Protein AF-A0A1B8G006-F1 (afdb_monomer)

Structure (mmCIF, N/CA/C/O backbone):
data_AF-A0A1B8G006-F1
#
_entry.id   AF-A0A1B8G006-F1
#
loop_
_atom_site.group_PDB
_atom_site.id
_atom_site.type_symbol
_atom_site.label_atom_id
_atom_site.label_alt_id
_atom_site.label_comp_id
_atom_site.label_asym_id
_atom_site.label_entity_id
_atom_site.label_seq_id
_atom_site.pdbx_PDB_ins_code
_atom_site.Cartn_x
_atom_site.Cartn_y
_atom_site.Cartn_z
_atom_site.occupancy
_atom_site.B_iso_or_equiv
_atom_site.auth_seq_id
_atom_site.auth_comp_id
_atom_site.auth_asym_id
_atom_site.auth_atom_id
_atom_site.pdbx_PDB_model_num
ATOM 1 N N . MET A 1 1 ? 4.861 -6.293 -20.253 1.00 43.22 1 MET A N 1
ATOM 2 C CA . MET A 1 1 ? 4.101 -6.633 -19.034 1.00 43.22 1 MET A CA 1
ATOM 3 C C . MET A 1 1 ? 4.895 -6.046 -17.882 1.00 43.22 1 MET A C 1
ATOM 5 O O . MET A 1 1 ? 5.945 -6.581 -17.581 1.00 43.22 1 MET A O 1
ATOM 9 N N . ASP A 1 2 ? 4.448 -4.906 -17.354 1.00 57.97 2 ASP A N 1
ATOM 10 C CA . ASP A 1 2 ? 5.164 -4.057 -16.373 1.00 57.97 2 ASP A CA 1
ATOM 11 C C . ASP A 1 2 ? 4.629 -4.250 -14.935 1.00 57.97 2 ASP A C 1
ATOM 13 O O . ASP A 1 2 ? 4.634 -3.336 -14.119 1.00 57.97 2 ASP A O 1
ATOM 17 N N . GLY A 1 3 ? 4.059 -5.422 -14.644 1.00 67.25 3 GLY A N 1
ATOM 18 C CA . GLY A 1 3 ? 3.437 -5.728 -13.351 1.00 67.25 3 GLY A CA 1
ATOM 19 C C . GLY A 1 3 ? 4.372 -6.468 -12.394 1.00 67.25 3 GLY A C 1
ATOM 20 O O . GLY A 1 3 ? 5.405 -7.002 -12.805 1.00 67.25 3 GLY A O 1
ATOM 21 N N . GLY A 1 4 ? 3.977 -6.523 -11.125 1.00 70.62 4 GLY A N 1
ATOM 22 C CA . GLY A 1 4 ? 4.553 -7.402 -10.114 1.00 70.62 4 GLY A CA 1
ATOM 23 C C . GLY A 1 4 ? 3.520 -8.414 -9.611 1.00 70.62 4 GLY A C 1
ATOM 24 O O . GLY A 1 4 ? 2.366 -8.395 -10.032 1.00 70.62 4 GLY A O 1
ATOM 25 N N . ALA A 1 5 ? 3.970 -9.339 -8.768 1.00 76.94 5 ALA A N 1
ATOM 26 C CA . ALA A 1 5 ? 3.110 -10.215 -7.982 1.00 76.94 5 ALA A CA 1
ATOM 27 C C . ALA A 1 5 ? 3.746 -10.466 -6.607 1.00 76.94 5 ALA A C 1
ATOM 29 O O . ALA A 1 5 ? 4.888 -10.932 -6.524 1.00 76.94 5 ALA A O 1
ATOM 30 N N . GLY A 1 6 ? 3.018 -10.184 -5.535 1.00 74.06 6 GLY A N 1
ATOM 31 C CA . GLY A 1 6 ? 3.354 -10.540 -4.159 1.00 74.06 6 GLY A CA 1
ATOM 32 C C . GLY A 1 6 ? 2.482 -11.680 -3.635 1.00 74.06 6 GLY A C 1
ATOM 33 O O . GLY A 1 6 ? 1.369 -11.892 -4.107 1.00 74.06 6 GLY A O 1
ATOM 34 N N . GLY A 1 7 ? 2.998 -12.452 -2.680 1.00 70.88 7 GLY A N 1
ATOM 35 C CA . GLY A 1 7 ? 2.244 -13.533 -2.040 1.00 70.88 7 GLY A CA 1
ATOM 36 C C . GLY A 1 7 ? 3.095 -14.353 -1.071 1.00 70.88 7 GLY A C 1
ATOM 37 O O . GLY A 1 7 ? 4.159 -13.903 -0.648 1.00 70.88 7 GLY A O 1
ATOM 38 N N . ASP A 1 8 ? 2.658 -15.578 -0.767 1.00 69.62 8 ASP A N 1
ATOM 39 C CA . ASP A 1 8 ? 3.193 -16.442 0.306 1.00 69.62 8 ASP A CA 1
ATOM 40 C C . ASP A 1 8 ? 4.718 -16.670 0.286 1.00 69.62 8 ASP A C 1
ATOM 42 O O . ASP A 1 8 ? 5.320 -16.986 1.308 1.00 69.62 8 ASP A O 1
ATOM 46 N N . TRP A 1 9 ? 5.355 -16.520 -0.879 1.00 69.00 9 TRP A N 1
ATOM 47 C CA . TRP A 1 9 ? 6.788 -16.771 -1.095 1.00 69.00 9 TRP A CA 1
ATOM 48 C C . TRP A 1 9 ? 7.581 -15.491 -1.374 1.00 69.00 9 TRP A C 1
ATOM 50 O O . TRP A 1 9 ? 8.674 -15.538 -1.941 1.00 69.00 9 TRP A O 1
ATOM 60 N N . GLY A 1 10 ? 7.023 -14.344 -0.997 1.00 75.19 10 GLY A N 1
ATOM 61 C CA . GLY A 1 10 ? 7.604 -13.041 -1.248 1.00 75.19 10 GLY A CA 1
ATOM 62 C C . GLY A 1 10 ? 7.191 -12.448 -2.586 1.00 75.19 10 GLY A C 1
ATOM 63 O O . GLY A 1 10 ? 6.212 -12.840 -3.228 1.00 75.19 10 GLY A O 1
ATOM 64 N N . GLN A 1 11 ? 7.973 -11.464 -2.995 1.00 80.06 11 GLN A N 1
ATOM 65 C CA . GLN A 1 11 ? 7.649 -10.585 -4.095 1.00 80.06 11 GLN A CA 1
ATOM 66 C C . GLN A 1 11 ? 8.392 -10.954 -5.379 1.00 80.06 11 GLN A C 1
ATOM 68 O O . GLN A 1 11 ? 9.589 -11.240 -5.373 1.00 80.06 11 GLN A O 1
ATOM 73 N N . ARG A 1 12 ? 7.683 -10.867 -6.505 1.00 85.56 12 ARG A N 1
ATOM 74 C CA . ARG A 1 12 ? 8.214 -11.051 -7.856 1.00 85.56 12 ARG A CA 1
ATOM 75 C C . ARG A 1 12 ? 7.969 -9.792 -8.676 1.00 85.56 12 ARG A C 1
ATOM 77 O O . ARG A 1 12 ? 6.827 -9.407 -8.899 1.00 85.56 12 ARG A O 1
ATOM 84 N N . VAL A 1 13 ? 9.043 -9.162 -9.140 1.00 86.19 13 VAL A N 1
ATOM 85 C CA . VAL A 1 13 ? 8.993 -8.031 -10.080 1.00 86.19 13 VAL A CA 1
ATOM 86 C C . VAL A 1 13 ? 10.116 -8.201 -11.102 1.00 86.19 13 VAL A C 1
ATOM 88 O O . VAL A 1 13 ? 11.140 -8.813 -10.790 1.00 86.19 13 VAL A O 1
ATOM 91 N N . GLY A 1 14 ? 9.939 -7.675 -12.316 1.00 87.12 14 GLY A N 1
ATOM 92 C CA . GLY A 1 14 ? 11.002 -7.671 -13.326 1.00 87.12 14 GLY A CA 1
ATOM 93 C C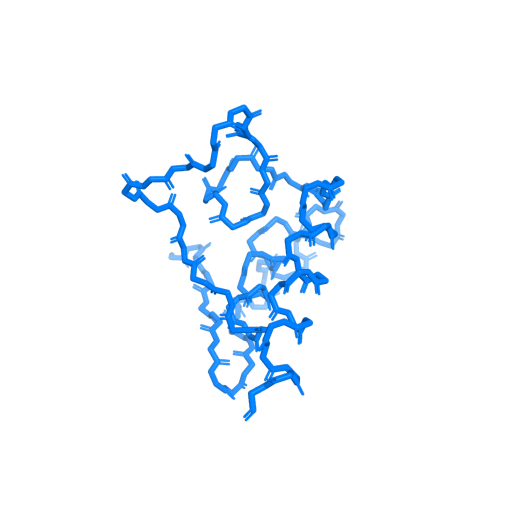 . GLY A 1 14 ? 12.226 -6.885 -12.846 1.00 87.12 14 GLY A C 1
ATOM 94 O O . GLY A 1 14 ? 12.086 -5.785 -12.313 1.00 87.12 14 GLY A O 1
ATOM 95 N N . SER A 1 15 ? 13.429 -7.430 -13.023 1.00 88.31 15 SER A N 1
ATOM 96 C CA . SER A 1 15 ? 14.661 -6.807 -12.521 1.00 88.31 15 SER A CA 1
ATOM 97 C C . SER A 1 15 ? 14.903 -5.418 -13.118 1.00 88.31 15 SER A C 1
ATOM 99 O O . SER A 1 15 ? 15.347 -4.515 -12.411 1.00 88.31 15 SER A O 1
ATOM 101 N N . GLU A 1 16 ? 14.553 -5.220 -14.387 1.00 88.88 16 GLU A N 1
ATOM 102 C CA . GLU A 1 16 ? 14.640 -3.933 -15.080 1.00 88.88 16 GLU A CA 1
ATOM 103 C C . GLU A 1 16 ? 13.717 -2.899 -14.429 1.00 88.88 16 GLU A C 1
ATOM 105 O O . GLU A 1 16 ? 14.147 -1.780 -14.143 1.00 88.88 16 GLU A O 1
ATOM 110 N N . TYR A 1 17 ? 12.476 -3.295 -14.120 1.00 85.88 17 TYR A N 1
ATOM 111 C CA . TYR A 1 17 ? 11.533 -2.441 -13.404 1.00 85.88 17 TYR A CA 1
ATOM 112 C C . TYR A 1 17 ? 12.071 -2.084 -12.014 1.00 85.88 17 TYR A C 1
ATOM 114 O O . TYR A 1 17 ? 12.138 -0.903 -11.677 1.00 85.88 17 TYR A O 1
ATOM 122 N N . PHE A 1 18 ? 12.511 -3.081 -11.238 1.00 86.06 18 PHE A N 1
ATOM 123 C CA . PHE A 1 18 ? 13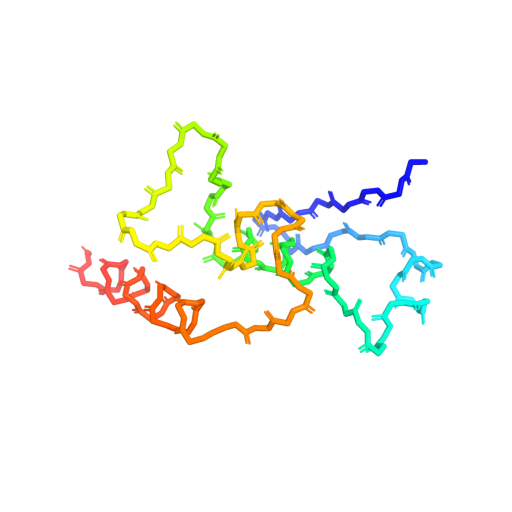.027 -2.876 -9.881 1.00 86.06 18 PHE A CA 1
ATOM 124 C C . PHE A 1 18 ? 14.151 -1.837 -9.842 1.00 86.06 18 PHE A C 1
ATOM 126 O O . PHE A 1 18 ? 14.102 -0.899 -9.051 1.00 86.06 18 PHE A O 1
ATOM 133 N N . LEU A 1 19 ? 15.138 -1.978 -10.732 1.00 89.88 19 LEU A N 1
ATOM 134 C CA . LEU A 1 19 ? 16.272 -1.058 -10.814 1.00 89.88 19 LEU A CA 1
ATOM 135 C C . LEU A 1 19 ? 15.857 0.338 -11.291 1.00 89.88 19 LEU A C 1
ATOM 137 O O . LEU A 1 19 ? 16.417 1.329 -10.831 1.00 89.88 19 LEU A O 1
ATOM 141 N N . SER A 1 20 ? 14.869 0.430 -12.184 1.00 89.50 20 SER A N 1
ATOM 142 C CA . SER A 1 20 ? 14.356 1.720 -12.664 1.00 89.50 20 SER A CA 1
ATOM 143 C C . SER A 1 20 ? 13.504 2.465 -11.629 1.00 89.50 20 SER A C 1
ATOM 145 O O . SER A 1 20 ? 13.368 3.683 -11.707 1.00 89.50 20 SER A O 1
ATOM 147 N N . ALA A 1 21 ? 12.940 1.743 -10.658 1.00 86.31 21 ALA A N 1
ATOM 148 C CA . ALA A 1 21 ? 11.981 2.260 -9.689 1.00 86.31 21 ALA A CA 1
ATOM 149 C C . ALA A 1 21 ? 12.595 2.546 -8.306 1.00 86.31 21 ALA A C 1
ATOM 151 O O . ALA A 1 21 ? 11.854 2.801 -7.364 1.00 86.31 21 ALA A O 1
ATOM 152 N N . LEU A 1 22 ? 13.926 2.522 -8.154 1.00 85.12 22 LEU A N 1
ATOM 153 C CA . LEU A 1 22 ? 14.586 2.685 -6.847 1.00 85.12 22 LEU A CA 1
ATOM 154 C C . LEU A 1 22 ? 14.217 3.996 -6.131 1.00 85.12 22 LEU A C 1
ATOM 156 O O . LEU A 1 22 ? 14.034 3.994 -4.916 1.00 85.12 22 LEU A O 1
ATOM 160 N N . ASP A 1 23 ? 14.046 5.089 -6.878 1.00 86.06 23 ASP A N 1
ATOM 161 C CA . ASP A 1 23 ? 13.650 6.391 -6.322 1.00 86.06 23 ASP A CA 1
ATOM 162 C C . ASP A 1 23 ? 12.135 6.508 -6.078 1.00 86.06 23 ASP A C 1
ATOM 164 O O . ASP A 1 23 ? 11.675 7.384 -5.344 1.00 86.06 23 ASP A O 1
ATOM 168 N N . ASN A 1 24 ? 11.337 5.644 -6.710 1.00 84.56 24 ASN A N 1
ATOM 169 C CA . ASN A 1 24 ? 9.880 5.658 -6.627 1.00 84.56 24 ASN A CA 1
ATOM 170 C C . ASN A 1 24 ? 9.327 4.226 -6.740 1.00 84.56 24 ASN A C 1
ATOM 172 O O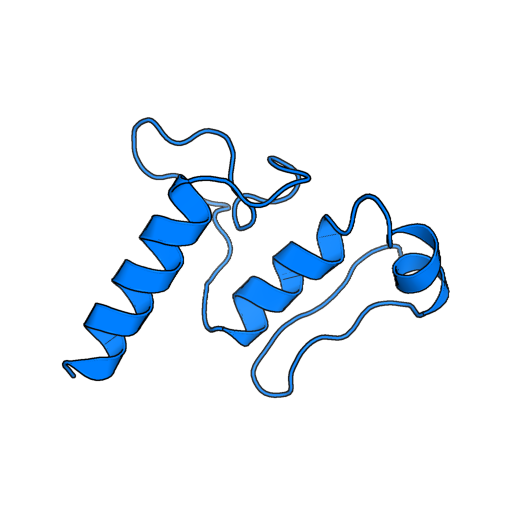 . ASN A 1 24 ? 8.827 3.826 -7.798 1.00 84.56 24 ASN A O 1
ATOM 176 N N . PRO A 1 25 ? 9.441 3.424 -5.666 1.00 85.62 25 PRO A N 1
ATOM 177 C CA . PRO A 1 25 ? 9.238 1.982 -5.734 1.00 85.62 25 PRO A CA 1
ATOM 178 C C . PRO A 1 25 ? 7.752 1.611 -5.626 1.00 85.62 25 PRO A C 1
ATOM 180 O O . PRO A 1 25 ? 7.373 0.734 -4.857 1.00 85.62 25 PRO A O 1
ATOM 183 N N . HIS A 1 26 ? 6.892 2.287 -6.390 1.00 86.44 26 HIS A N 1
ATOM 184 C CA . HIS A 1 26 ? 5.433 2.207 -6.288 1.00 86.44 26 HIS A CA 1
ATOM 185 C C . HIS A 1 26 ? 4.878 0.778 -6.411 1.00 86.44 26 HIS A C 1
ATOM 187 O O . HIS A 1 26 ? 4.225 0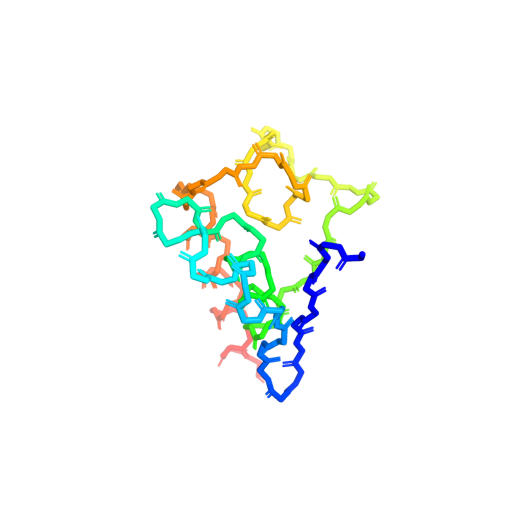.306 -5.481 1.00 86.44 26 HIS A O 1
ATOM 193 N N . ILE A 1 27 ? 5.138 0.082 -7.525 1.00 88.75 27 ILE A N 1
ATOM 194 C CA . ILE A 1 27 ? 4.647 -1.296 -7.716 1.00 88.75 27 ILE A CA 1
ATOM 195 C C . ILE A 1 27 ? 5.339 -2.210 -6.717 1.00 88.75 27 ILE A C 1
ATOM 197 O O . ILE A 1 27 ? 4.713 -3.101 -6.157 1.00 88.75 27 ILE A O 1
ATOM 201 N N . TRP A 1 28 ? 6.622 -1.962 -6.438 1.00 87.38 28 TRP A N 1
ATOM 202 C CA . TRP A 1 28 ? 7.338 -2.815 -5.509 1.00 87.38 28 TRP A CA 1
ATOM 203 C C . TRP A 1 2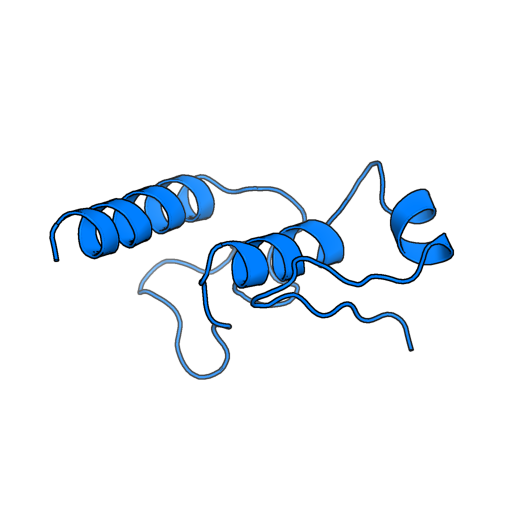8 ? 6.727 -2.775 -4.098 1.00 87.38 28 TRP A C 1
ATOM 205 O O . TRP A 1 28 ? 6.503 -3.828 -3.509 1.00 87.38 28 TRP A O 1
ATOM 215 N N . LEU A 1 29 ? 6.388 -1.589 -3.592 1.00 91.06 29 LEU A N 1
ATOM 216 C CA . LEU A 1 29 ? 5.723 -1.413 -2.300 1.00 91.06 29 LEU A CA 1
ATOM 217 C C . LEU A 1 29 ? 4.348 -2.092 -2.254 1.00 91.06 29 LEU A C 1
ATOM 219 O O . LEU A 1 29 ? 3.980 -2.648 -1.221 1.00 91.06 29 LEU A O 1
ATOM 223 N N . HIS A 1 30 ? 3.604 -2.058 -3.359 1.00 92.94 30 HIS A N 1
ATOM 224 C CA . HIS A 1 30 ? 2.297 -2.702 -3.474 1.00 92.94 30 HIS A CA 1
ATOM 225 C C . HIS A 1 30 ? 2.401 -4.224 -3.320 1.00 92.94 30 HIS A C 1
ATOM 227 O O . HIS A 1 30 ? 1.786 -4.805 -2.427 1.00 92.94 30 HIS A O 1
ATOM 233 N N . GLU A 1 31 ? 3.289 -4.863 -4.084 1.00 91.62 31 GLU A N 1
ATOM 234 C CA . GLU A 1 31 ? 3.497 -6.312 -3.969 1.00 91.62 31 GLU A CA 1
ATOM 235 C C . GLU A 1 31 ? 4.117 -6.724 -2.621 1.00 91.62 31 GLU A C 1
ATOM 237 O O . GLU A 1 31 ? 3.890 -7.831 -2.119 1.00 91.62 31 GLU A O 1
ATOM 242 N N . PHE A 1 32 ? 4.903 -5.839 -2.002 1.00 89.50 32 PHE A N 1
ATOM 243 C CA . PHE A 1 32 ? 5.380 -6.056 -0.640 1.00 89.50 32 PHE A CA 1
ATOM 244 C C . PHE A 1 32 ? 4.213 -6.110 0.360 1.00 89.50 32 PHE A C 1
ATOM 246 O O . PHE A 1 32 ? 4.226 -6.934 1.272 1.00 89.50 32 PHE A O 1
ATOM 253 N N . GLY A 1 33 ? 3.163 -5.307 0.169 1.00 92.00 33 GLY A N 1
ATOM 254 C CA . GLY A 1 33 ? 1.948 -5.386 0.979 1.00 92.00 33 GLY A CA 1
ATOM 255 C C . GLY A 1 33 ? 1.264 -6.756 0.906 1.00 92.00 33 GLY A C 1
ATOM 256 O O . GLY A 1 33 ? 0.930 -7.316 1.952 1.00 92.00 33 GLY A O 1
ATOM 257 N N . HIS A 1 34 ? 1.167 -7.356 -0.285 1.00 91.94 34 HIS A N 1
ATOM 258 C CA . HIS A 1 34 ? 0.672 -8.732 -0.441 1.00 91.94 34 HIS A CA 1
ATOM 259 C C . HIS A 1 34 ? 1.566 -9.768 0.245 1.00 91.94 34 HIS A C 1
ATOM 261 O O . HIS A 1 34 ? 1.066 -10.699 0.871 1.00 91.94 34 HIS A O 1
ATOM 267 N N . THR A 1 35 ? 2.889 -9.580 0.210 1.00 88.94 35 THR A N 1
ATOM 268 C CA . THR A 1 35 ? 3.835 -10.429 0.964 1.00 88.94 35 THR A CA 1
ATOM 269 C C . THR A 1 35 ? 3.561 -10.380 2.473 1.00 88.94 35 THR A C 1
ATOM 271 O O . THR A 1 35 ? 3.759 -11.365 3.181 1.00 88.94 35 THR A O 1
ATOM 274 N N . MET A 1 36 ? 3.069 -9.244 2.969 1.00 89.00 36 MET A N 1
ATOM 275 C CA . MET A 1 36 ? 2.686 -9.041 4.367 1.00 89.00 36 MET A CA 1
ATOM 276 C C . MET A 1 36 ? 1.241 -9.475 4.677 1.00 89.00 36 MET A C 1
ATOM 278 O O . MET A 1 36 ? 0.777 -9.257 5.797 1.00 89.00 36 MET A O 1
ATOM 282 N N . GLY A 1 37 ? 0.540 -10.090 3.719 1.00 89.44 37 GLY A N 1
ATOM 283 C CA . GLY A 1 37 ? -0.811 -10.629 3.888 1.00 89.44 37 GLY A CA 1
ATOM 284 C C . GLY A 1 37 ? -1.948 -9.632 3.655 1.00 89.44 37 GLY A C 1
ATOM 285 O O . GLY A 1 37 ? -3.084 -9.930 4.021 1.00 89.44 37 GLY A O 1
ATOM 286 N N . LEU A 1 38 ? -1.669 -8.457 3.081 1.00 91.88 38 LEU A N 1
ATOM 287 C CA . LEU A 1 38 ? -2.704 -7.483 2.730 1.00 91.88 38 LEU A CA 1
ATOM 288 C C . LEU A 1 38 ? -3.305 -7.789 1.358 1.00 91.88 38 LEU A C 1
ATOM 290 O O . LEU A 1 38 ? -2.584 -8.133 0.424 1.00 91.88 38 LEU A O 1
ATOM 294 N N . ASP A 1 39 ? -4.618 -7.622 1.237 1.00 90.88 39 ASP A N 1
ATOM 295 C CA . ASP A 1 39 ? -5.339 -7.780 -0.026 1.00 90.88 39 ASP A CA 1
ATOM 296 C C . ASP A 1 39 ? -5.438 -6.450 -0.786 1.00 90.88 39 ASP A C 1
ATOM 298 O O . ASP A 1 39 ? -5.213 -5.367 -0.228 1.00 90.88 39 ASP A O 1
ATOM 302 N N . ASP A 1 40 ? -5.791 -6.547 -2.061 1.00 91.75 40 ASP A N 1
ATOM 303 C CA . ASP A 1 40 ? -6.107 -5.397 -2.893 1.00 91.75 40 ASP A CA 1
ATOM 304 C C . ASP A 1 40 ? -7.430 -4.733 -2.495 1.00 91.75 40 ASP A C 1
ATOM 306 O O . ASP A 1 40 ? -8.397 -5.372 -2.079 1.00 91.75 40 ASP A O 1
ATOM 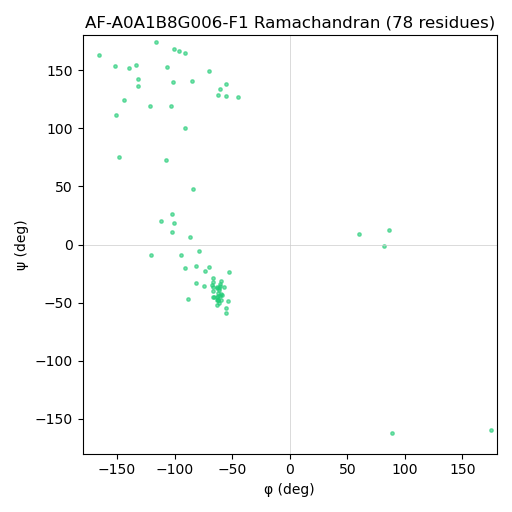310 N N . PHE A 1 41 ? -7.505 -3.421 -2.713 1.00 92.44 41 PHE A N 1
ATOM 311 C CA . PHE A 1 41 ? -8.718 -2.631 -2.502 1.00 92.44 41 PHE A CA 1
ATOM 312 C C . PHE A 1 41 ? -9.338 -2.225 -3.848 1.00 92.44 41 PHE A C 1
ATOM 314 O O . PHE A 1 41 ? -9.262 -1.063 -4.251 1.00 92.44 41 PHE A O 1
ATOM 321 N N . TYR A 1 42 ? -9.942 -3.186 -4.560 1.00 84.81 42 TYR A N 1
ATOM 322 C CA . TYR A 1 42 ? -10.637 -2.932 -5.836 1.00 84.81 42 TYR A CA 1
ATOM 323 C C . TYR A 1 42 ? -12.107 -2.547 -5.658 1.00 84.81 42 TYR A C 1
ATOM 325 O O . TYR A 1 42 ? -12.579 -1.586 -6.265 1.00 84.81 42 TYR A O 1
ATOM 333 N N . ASP A 1 43 ? -12.828 -3.302 -4.828 1.00 88.06 43 ASP A N 1
ATOM 334 C CA . ASP A 1 43 ? -14.290 -3.204 -4.728 1.00 88.06 43 ASP A CA 1
ATOM 335 C C . ASP A 1 43 ? -14.751 -2.206 -3.665 1.00 88.06 43 ASP A C 1
ATOM 337 O O . ASP A 1 43 ? -15.893 -1.741 -3.674 1.00 88.06 43 ASP A O 1
ATOM 341 N N . TRP A 1 44 ? -13.871 -1.885 -2.718 1.00 90.88 44 TRP A N 1
ATOM 342 C CA . TRP A 1 44 ? -14.183 -0.992 -1.618 1.00 90.88 44 TRP A CA 1
ATOM 343 C C . TRP A 1 44 ? -12.934 -0.266 -1.126 1.00 90.88 44 TRP A C 1
ATOM 345 O O . TRP A 1 44 ? -11.820 -0.775 -1.213 1.00 90.88 44 TRP A O 1
ATOM 355 N N . THR A 1 45 ? -13.140 0.917 -0.553 1.00 92.25 45 THR A N 1
ATOM 356 C CA . THR A 1 45 ? -12.096 1.687 0.128 1.00 92.25 45 THR A CA 1
ATOM 357 C C . THR A 1 45 ? -12.601 2.165 1.487 1.00 92.25 45 THR A C 1
ATOM 359 O O . THR A 1 45 ? -13.765 2.571 1.585 1.00 92.25 45 THR A O 1
ATOM 362 N N . PRO A 1 46 ? -11.757 2.188 2.532 1.00 91.19 46 PRO A N 1
ATOM 363 C CA . PRO A 1 46 ? -12.116 2.764 3.823 1.00 91.19 46 PRO A CA 1
ATOM 364 C C . PRO A 1 46 ? -12.582 4.219 3.699 1.00 91.19 46 PRO A C 1
ATOM 366 O O . PRO A 1 46 ? -11.990 5.019 2.973 1.00 91.19 46 PRO A O 1
ATOM 369 N N . THR A 1 47 ? -13.637 4.583 4.431 1.00 93.69 47 THR A N 1
ATOM 370 C CA . THR A 1 47 ? -14.198 5.940 4.399 1.00 93.69 47 THR A CA 1
ATOM 371 C C . THR A 1 47 ? -13.130 6.987 4.716 1.00 93.69 47 THR A C 1
ATOM 373 O O . THR A 1 47 ? -12.453 6.914 5.739 1.00 93.69 47 THR A O 1
ATOM 376 N N . GLY A 1 48 ? -13.002 7.988 3.843 1.00 93.56 48 GLY A N 1
ATOM 377 C CA . GLY A 1 48 ? -12.041 9.083 4.001 1.00 93.56 48 GLY A CA 1
ATOM 378 C C . GLY A 1 48 ? -10.615 8.763 3.543 1.00 93.56 48 GLY A C 1
ATOM 379 O O . GLY A 1 48 ? -9.774 9.655 3.585 1.00 93.56 48 GLY A O 1
ATOM 380 N N . GLN A 1 49 ? -10.340 7.541 3.074 1.00 94.88 49 GLN A N 1
ATOM 381 C CA . GLN A 1 49 ? -9.037 7.155 2.533 1.00 94.88 49 GLN A CA 1
ATOM 382 C C . GLN A 1 49 ? -9.094 7.105 1.009 1.00 94.88 49 GLN A C 1
ATOM 384 O O . GLN A 1 49 ? -9.858 6.340 0.428 1.00 94.88 49 GLN A O 1
ATOM 389 N N . THR A 1 50 ? -8.281 7.934 0.356 1.00 92.50 50 THR A N 1
ATOM 390 C CA . THR A 1 50 ? -8.255 8.062 -1.113 1.00 92.50 50 THR A CA 1
ATOM 391 C C . THR A 1 50 ? -6.894 7.745 -1.724 1.00 92.50 50 THR A C 1
ATOM 393 O O . THR A 1 50 ? -6.771 7.682 -2.946 1.00 92.50 50 THR A O 1
ATOM 396 N N . LYS A 1 51 ? -5.862 7.575 -0.891 1.00 93.19 51 LYS A N 1
ATOM 397 C CA . LYS A 1 51 ? -4.480 7.392 -1.331 1.00 93.19 51 LYS A CA 1
ATOM 398 C C . LYS A 1 51 ? -3.689 6.558 -0.329 1.00 93.19 51 LYS A C 1
ATOM 400 O O . LYS A 1 51 ? -3.420 7.038 0.767 1.00 93.19 51 LYS A O 1
ATOM 405 N N . PHE A 1 52 ? -3.311 5.345 -0.723 1.00 95.56 52 PHE A N 1
ATOM 406 C CA . PHE A 1 52 ? -2.480 4.416 0.052 1.00 95.56 52 PHE A CA 1
ATOM 407 C C . PHE A 1 52 ? -1.968 3.283 -0.855 1.00 95.56 52 PHE A C 1
ATOM 409 O O . PHE A 1 52 ? -2.467 3.102 -1.964 1.00 95.56 52 PHE A O 1
ATOM 416 N N . ILE A 1 53 ? -0.947 2.543 -0.432 1.00 94.81 53 ILE A N 1
ATOM 417 C CA . ILE A 1 53 ? -0.209 1.594 -1.281 1.00 94.81 53 ILE A CA 1
ATOM 418 C C . ILE A 1 53 ? -1.095 0.460 -1.810 1.00 94.81 53 ILE A C 1
ATOM 420 O O . ILE A 1 53 ? -1.009 0.134 -2.993 1.00 94.81 53 ILE A O 1
ATOM 424 N N . MET A 1 54 ? -1.976 -0.099 -0.976 1.00 94.81 54 MET A N 1
ATOM 425 C CA . MET A 1 54 ? -2.856 -1.218 -1.366 1.00 94.81 54 MET A CA 1
ATOM 426 C C . MET A 1 54 ? -4.079 -0.796 -2.190 1.00 94.81 54 MET A C 1
ATOM 428 O O . MET A 1 54 ? -4.811 -1.641 -2.696 1.00 94.81 54 MET A O 1
ATOM 432 N N . LEU A 1 55 ? -4.285 0.510 -2.379 1.00 94.69 55 LEU A N 1
ATOM 433 C CA . LEU A 1 55 ? -5.181 1.022 -3.407 1.00 94.69 55 LEU A CA 1
ATOM 434 C C . LEU A 1 55 ? -4.357 1.248 -4.674 1.00 94.69 55 LEU A C 1
ATOM 436 O O . LEU A 1 55 ? -3.627 2.243 -4.795 1.00 94.69 55 LEU A O 1
ATOM 440 N N . THR A 1 56 ? -4.457 0.297 -5.601 1.00 86.94 56 THR A N 1
ATOM 441 C CA . THR A 1 56 ? -3.614 0.181 -6.793 1.00 86.94 56 THR A CA 1
ATOM 442 C C . THR A 1 56 ? -3.420 1.526 -7.497 1.00 86.94 56 THR A C 1
ATOM 444 O O . THR A 1 56 ? -4.375 2.220 -7.845 1.00 86.94 56 THR A O 1
ATOM 447 N N . ARG A 1 57 ? -2.153 1.900 -7.727 1.00 83.69 57 ARG A N 1
ATOM 448 C CA . ARG A 1 57 ? -1.735 3.151 -8.404 1.00 83.69 57 ARG A CA 1
ATOM 449 C C . ARG A 1 57 ? -2.174 4.466 -7.744 1.00 83.69 57 ARG A C 1
ATOM 451 O O . ARG A 1 57 ? -1.941 5.519 -8.333 1.00 83.69 57 ARG A O 1
ATOM 458 N N . SER A 1 58 ? -2.733 4.455 -6.534 1.00 90.50 58 SER A N 1
ATOM 459 C CA . SER A 1 58 ? -3.154 5.696 -5.868 1.00 90.50 58 SER A CA 1
ATOM 460 C C . SER A 1 58 ? -2.006 6.438 -5.173 1.00 90.50 58 SER A C 1
ATOM 462 O O . SER A 1 58 ? -1.998 7.671 -5.150 1.00 90.50 58 SER A O 1
ATOM 464 N N . SER A 1 59 ? -1.006 5.720 -4.641 1.00 91.06 59 SER A N 1
ATOM 465 C CA . SER A 1 59 ? 0.142 6.307 -3.943 1.00 91.06 59 SER A CA 1
ATOM 466 C C . SER A 1 59 ? 1.472 5.747 -4.415 1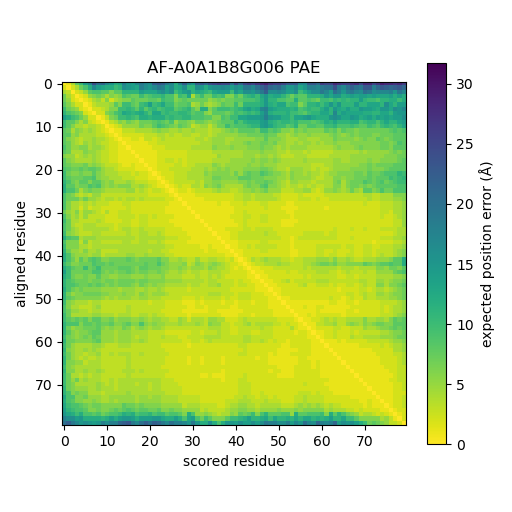.00 91.06 59 SER A C 1
ATOM 468 O O . SER A 1 59 ? 1.626 4.545 -4.532 1.00 91.06 59 SER A O 1
ATOM 470 N N . GLN A 1 60 ? 2.446 6.632 -4.609 1.00 89.00 60 GLN A N 1
ATOM 471 C CA . GLN A 1 60 ? 3.835 6.306 -4.947 1.00 89.00 60 GLN A CA 1
ATOM 472 C C . GLN A 1 60 ? 4.758 6.216 -3.722 1.00 89.00 60 GLN A C 1
ATOM 474 O O . GLN A 1 60 ? 5.911 5.813 -3.829 1.00 89.00 60 GLN A O 1
ATOM 479 N N . VAL A 1 61 ? 4.255 6.619 -2.555 1.00 89.81 61 VAL A N 1
ATOM 480 C CA . VAL A 1 61 ? 4.996 6.667 -1.292 1.00 89.81 61 VAL A CA 1
ATOM 481 C C . VAL A 1 61 ? 4.158 6.051 -0.180 1.00 89.81 61 VAL A C 1
ATOM 483 O O . VAL A 1 61 ? 2.926 6.060 -0.252 1.00 89.81 61 VAL A O 1
ATOM 486 N N . ILE A 1 62 ? 4.828 5.550 0.856 1.00 92.62 62 ILE A N 1
ATOM 487 C CA . ILE A 1 62 ? 4.1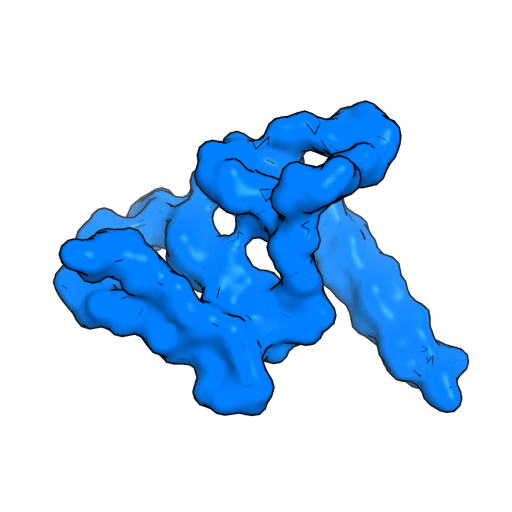67 5.069 2.073 1.00 92.62 62 ILE A CA 1
ATOM 488 C C . ILE A 1 62 ? 3.442 6.247 2.731 1.00 92.62 62 ILE A C 1
ATOM 490 O O . ILE A 1 62 ? 4.032 7.305 2.957 1.00 92.62 62 ILE A O 1
ATOM 494 N N . THR A 1 63 ? 2.161 6.062 3.031 1.00 95.06 63 THR A N 1
ATOM 495 C CA . THR A 1 63 ? 1.317 7.055 3.702 1.00 95.06 63 THR A CA 1
ATOM 496 C C . THR A 1 63 ? 1.158 6.743 5.190 1.00 95.06 63 THR A C 1
ATOM 498 O O . THR A 1 63 ? 1.462 5.644 5.657 1.00 95.06 63 THR A O 1
ATOM 501 N N . GLU A 1 64 ? 0.626 7.696 5.958 1.00 96.56 64 GLU A N 1
ATOM 502 C CA . GLU A 1 64 ? 0.251 7.446 7.357 1.00 96.56 64 GLU A CA 1
ATOM 503 C C . GLU A 1 64 ? -0.813 6.347 7.482 1.00 96.56 64 GLU A C 1
ATOM 505 O O . GLU A 1 64 ? -0.786 5.561 8.434 1.00 96.56 64 GLU A O 1
ATOM 510 N N . PHE A 1 65 ? -1.719 6.253 6.502 1.00 96.38 65 PHE A N 1
ATOM 511 C CA . PHE A 1 65 ? -2.738 5.212 6.480 1.00 96.38 65 PHE A CA 1
ATOM 512 C C . PHE A 1 65 ? -2.126 3.823 6.276 1.00 96.38 65 PHE A C 1
ATOM 514 O O . PHE A 1 65 ? -2.516 2.896 6.979 1.00 96.38 65 PHE A O 1
ATOM 521 N N . ASP A 1 66 ? -1.116 3.685 5.408 1.00 95.75 66 ASP A N 1
ATOM 522 C CA . ASP A 1 66 ? -0.392 2.417 5.219 1.00 95.75 66 ASP A CA 1
ATOM 523 C C . ASP A 1 66 ? 0.247 1.926 6.524 1.00 95.75 66 ASP A C 1
ATOM 525 O O . ASP A 1 66 ? 0.133 0.751 6.881 1.00 95.75 66 ASP A O 1
ATOM 529 N N . ILE A 1 67 ? 0.873 2.841 7.274 1.00 95.56 67 ILE A N 1
ATOM 530 C CA . ILE A 1 67 ? 1.503 2.541 8.568 1.00 95.56 67 ILE A CA 1
ATOM 531 C C . ILE A 1 67 ? 0.451 2.071 9.576 1.00 95.56 67 ILE A C 1
ATOM 533 O O . ILE A 1 67 ? 0.641 1.062 10.263 1.00 95.56 67 ILE A O 1
ATOM 537 N N . TRP A 1 68 ? -0.661 2.804 9.681 1.00 96.25 68 TRP A N 1
ATOM 538 C CA . TRP A 1 68 ? -1.753 2.444 10.579 1.00 96.25 68 TRP A CA 1
ATOM 539 C C . TRP A 1 68 ? -2.365 1.090 10.205 1.00 96.25 68 TRP A C 1
ATOM 541 O O . TRP A 1 68 ? -2.503 0.241 11.086 1.00 96.25 68 TRP A O 1
ATOM 551 N N . MET A 1 69 ? -2.674 0.881 8.924 1.00 95.56 69 MET A N 1
ATOM 552 C CA . MET A 1 69 ? -3.335 -0.314 8.398 1.00 95.56 69 MET A CA 1
ATOM 553 C C . MET A 1 69 ? -2.484 -1.558 8.631 1.00 95.56 69 MET A C 1
ATOM 555 O O . MET A 1 69 ? -2.988 -2.549 9.154 1.00 95.56 69 MET A O 1
ATOM 559 N N . MET A 1 70 ? -1.188 -1.497 8.313 1.00 94.19 70 MET A N 1
ATOM 560 C CA . MET A 1 70 ? -0.276 -2.617 8.540 1.00 94.19 70 MET A CA 1
ATOM 561 C C . MET A 1 70 ? -0.221 -2.979 10.029 1.00 94.19 70 MET A C 1
ATOM 563 O O . MET A 1 70 ? -0.378 -4.140 10.404 1.00 94.19 70 MET A O 1
ATOM 567 N N . ARG A 1 71 ? -0.057 -1.983 10.909 1.00 94.75 71 ARG A N 1
ATOM 568 C CA . ARG A 1 71 ? -0.045 -2.214 12.360 1.00 94.75 71 ARG A CA 1
ATOM 569 C C . ARG A 1 71 ? -1.363 -2.812 12.852 1.00 94.75 71 ARG A C 1
ATOM 571 O O . ARG A 1 71 ? -1.339 -3.708 13.693 1.00 94.75 71 ARG A O 1
ATOM 578 N N . ASP A 1 72 ? -2.493 -2.292 12.384 1.00 94.56 72 ASP A N 1
ATOM 579 C CA . ASP A 1 72 ? -3.816 -2.752 12.800 1.00 94.56 72 ASP A CA 1
ATOM 580 C C . ASP A 1 72 ? -4.081 -4.192 12.346 1.00 94.56 72 ASP A C 1
ATOM 582 O O . ASP A 1 72 ? -4.460 -5.029 13.166 1.00 94.56 72 ASP A O 1
ATOM 586 N N . PHE A 1 73 ? -3.767 -4.517 11.090 1.00 93.31 73 PHE A N 1
ATOM 587 C CA . PHE A 1 73 ? -3.865 -5.871 10.548 1.00 93.31 73 PHE A CA 1
ATOM 588 C C . PHE A 1 73 ? -3.064 -6.873 11.388 1.00 93.31 73 PHE A C 1
ATOM 590 O O . PHE A 1 73 ? -3.625 -7.832 11.921 1.00 93.31 73 PHE A O 1
ATOM 597 N N . TRP A 1 74 ? -1.770 -6.615 11.601 1.00 91.38 74 TRP A N 1
ATOM 598 C CA . TRP A 1 74 ? -0.905 -7.525 12.358 1.00 91.38 74 TRP A CA 1
ATOM 599 C C . TRP A 1 74 ? -1.283 -7.621 13.834 1.00 91.38 74 TRP A C 1
ATOM 601 O O . TRP A 1 74 ? -1.171 -8.695 14.425 1.00 91.38 74 TRP A O 1
ATOM 611 N N . ARG A 1 75 ? -1.794 -6.540 14.436 1.00 94.56 75 ARG A N 1
ATOM 612 C CA . ARG A 1 75 ? -2.352 -6.594 15.792 1.00 94.56 75 ARG A CA 1
ATOM 613 C C . ARG A 1 75 ? -3.542 -7.550 15.862 1.00 94.56 75 ARG A C 1
ATOM 615 O O . ARG A 1 75 ? -3.669 -8.263 16.854 1.00 94.56 75 ARG A O 1
ATOM 622 N N . HIS A 1 76 ? -4.405 -7.578 14.852 1.00 92.19 76 HIS A N 1
ATOM 623 C CA . HIS A 1 76 ? -5.537 -8.501 14.822 1.00 92.19 76 HIS A CA 1
ATOM 624 C C . HIS A 1 76 ? -5.116 -9.937 14.507 1.00 92.19 76 HIS A C 1
ATOM 626 O O . HIS A 1 76 ? -5.689 -10.850 15.088 1.00 92.19 76 HIS A O 1
ATOM 632 N N . VAL A 1 77 ? -4.110 -10.150 13.654 1.00 89.88 77 VAL A N 1
ATOM 633 C CA . VAL A 1 77 ? -3.560 -11.489 13.379 1.00 89.88 77 VAL A CA 1
ATOM 634 C C . VAL A 1 77 ? -2.871 -12.075 14.615 1.00 89.88 77 VAL A C 1
ATOM 636 O O . VAL A 1 77 ? -3.127 -13.220 14.960 1.00 89.88 77 VAL A O 1
ATOM 639 N N . ALA A 1 78 ? -2.046 -11.294 15.319 1.00 81.12 78 ALA A N 1
ATOM 640 C CA . ALA A 1 78 ? -1.286 -11.767 16.481 1.00 81.12 78 ALA A CA 1
ATOM 641 C C . ALA A 1 78 ? -2.145 -12.067 17.723 1.00 81.12 78 ALA A C 1
ATOM 643 O O . ALA A 1 78 ? -1.685 -12.753 18.630 1.00 81.12 78 ALA A O 1
ATOM 644 N N . ASN A 1 79 ? -3.365 -11.524 17.789 1.00 76.88 79 ASN A N 1
ATOM 645 C CA . ASN A 1 79 ? -4.307 -11.750 18.889 1.00 76.88 79 ASN A CA 1
ATOM 646 C C . ASN A 1 79 ? -5.393 -12.790 18.541 1.00 76.88 79 ASN A C 1
ATOM 648 O O . ASN A 1 79 ? -6.444 -12.805 19.187 1.00 76.88 79 ASN A O 1
ATOM 652 N N . ARG A 1 80 ? -5.169 -13.625 17.520 1.00 57.78 80 ARG A N 1
ATOM 653 C CA . ARG A 1 80 ? -5.983 -14.811 17.212 1.00 57.78 80 ARG A CA 1
ATOM 654 C C . ARG A 1 80 ? -5.262 -16.079 17.638 1.0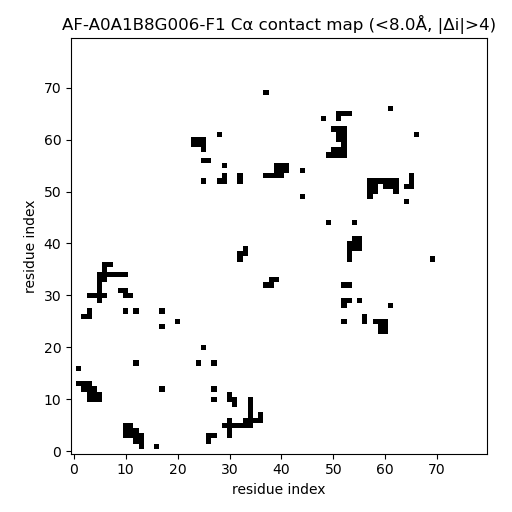0 57.78 80 ARG A C 1
ATOM 656 O O . ARG A 1 80 ? -5.985 -17.013 18.043 1.00 57.78 80 ARG A O 1
#

Foldseek 3Di:
DQAKAAACVGIGGDPVNCVVCVVQCQRNVCSRCRNLVDAAQDPDDPPPDQAANSPPPRDSDHDPVNVVVSVVVVVVVVVD

Secondary structure (DSSP, 8-state):
---EEEETTEEEE-HHHHHHTTTS-HHHHHHHHHHTTPPP-SS---TT----TTSTTT-SS--HHHHHHHHHHHHHHHT-

pLDDT: mean 87.08, std 9.7, range [43.22, 96.56]

Mean predicted aligned error: 4.91 Å

Solvent-accessible surface area (backbone atoms only — not comparable to full-atom values): 4829 Å² total; per-residue (Å²): 136,95,64,65,48,36,28,100,89,42,69,47,63,52,68,69,57,54,70,73,22,71,93,52,44,32,67,59,53,29,22,46,39,26,42,74,72,48,72,78,44,84,92,58,69,62,89,95,58,84,63,23,41,51,33,77,91,51,29,63,56,91,34,73,61,43,56,51,49,54,53,50,52,51,54,55,60,76,73,109

Sequence (80 aa):
MDGGAGGDWGQRVGSEYFLSALDNPHIWLHEFGHTMGLDDFYDWTPTGQTKFIMLTRSSQVITEFDIWMMRDFWRHVANR

Nearest PDB structures (foldseek):
  3dsl-assembly1_B  TM=4.954E-01  e=9.122E-01  Bothrops jararaca
  3hdb-assembly1_A  TM=5.148E-01  e=2.691E+00  Deinagkistrodon acutus

Radius of gyration: 12.97 Å; Cα contacts (8 Å, |Δi|>4): 99; chains: 1; bounding box: 31×26×38 Å